Protein AF-A0A9P9P8J3-F1 (afdb_monomer_lite)

pLDDT: mean 74.37, std 16.71, range [32.06, 94.12]

Foldseek 3Di:
DDDDDPDDDDDDVVVVVVVLVVLVVDDDDPPQVSLVVSVVVLLVSLLVVLVVLVVVLVVDDPVCSLVSVVVVVVVLLVSQVVCLVVCVVSCVPPLVVCVVVVPPPRDRSSVSSVVSCCVRPLVPDDPVSSVVVVVVVVVVVVVVVVVVVVVVVVVVD

Structure (mmCIF, N/CA/C/O backbone):
data_AF-A0A9P9P8J3-F1
#
_entry.id   AF-A0A9P9P8J3-F1
#
loop_
_atom_site.group_PDB
_atom_site.id
_atom_site.type_symbol
_atom_site.label_atom_id
_atom_site.label_alt_id
_atom_site.label_comp_id
_atom_site.label_asym_id
_atom_site.label_entity_id
_atom_site.label_seq_id
_atom_site.pdbx_PDB_ins_code
_atom_site.Cartn_x
_atom_site.Cartn_y
_atom_site.Cartn_z
_atom_site.occupancy
_atom_site.B_iso_or_equiv
_atom_site.auth_seq_id
_atom_site.auth_comp_id
_atom_site.auth_asym_id
_atom_site.auth_atom_id
_atom_site.pdbx_PDB_model_num
ATOM 1 N N . MET A 1 1 ? 30.262 16.609 3.869 1.00 36.09 1 MET A N 1
ATOM 2 C CA . MET A 1 1 ? 29.379 16.199 4.975 1.00 36.09 1 MET A CA 1
ATOM 3 C C . MET A 1 1 ? 28.670 17.455 5.419 1.00 36.09 1 MET A C 1
ATOM 5 O O . MET A 1 1 ? 29.300 18.283 6.055 1.00 36.09 1 MET A O 1
ATOM 9 N N . GLU A 1 2 ? 27.432 17.636 4.977 1.00 32.78 2 GLU A N 1
ATOM 10 C CA . GLU A 1 2 ? 26.546 18.682 5.486 1.00 32.78 2 GLU A CA 1
ATOM 11 C C . GLU A 1 2 ? 25.374 17.967 6.153 1.00 32.78 2 GLU A C 1
ATOM 13 O O . GLU A 1 2 ? 24.719 17.128 5.532 1.00 32.78 2 GLU A O 1
ATOM 18 N N . GLU A 1 3 ? 25.194 18.231 7.444 1.00 40.22 3 GLU A N 1
ATOM 19 C CA . GLU A 1 3 ? 24.061 17.754 8.227 1.00 40.22 3 GLU A CA 1
ATOM 20 C C . GLU A 1 3 ? 22.806 18.512 7.787 1.00 40.22 3 GLU A C 1
ATOM 22 O O . GLU A 1 3 ? 22.739 19.738 7.873 1.00 40.22 3 GLU A O 1
ATOM 27 N N . PHE A 1 4 ? 21.808 17.778 7.295 1.00 32.06 4 PHE A N 1
ATOM 28 C CA . PHE A 1 4 ? 20.486 18.330 7.018 1.00 32.06 4 PHE A CA 1
ATOM 29 C C . PHE A 1 4 ? 19.660 18.349 8.316 1.00 32.06 4 PHE A C 1
ATOM 31 O O . PHE A 1 4 ? 19.627 17.339 9.024 1.00 32.06 4 PHE A O 1
ATOM 38 N N . PRO A 1 5 ? 18.991 19.467 8.654 1.00 37.78 5 PRO A N 1
ATOM 39 C CA . PRO A 1 5 ? 18.316 19.620 9.935 1.00 37.78 5 PRO A CA 1
ATOM 40 C C . PRO A 1 5 ? 17.059 18.743 10.025 1.00 37.78 5 PRO A C 1
ATOM 42 O O . PRO A 1 5 ? 16.178 18.784 9.166 1.00 37.78 5 PRO A O 1
ATOM 45 N N . LEU A 1 6 ? 16.991 17.976 11.116 1.00 36.72 6 LEU A N 1
ATOM 46 C CA . LEU A 1 6 ? 15.928 17.050 11.522 1.00 36.72 6 LEU A CA 1
ATOM 47 C C . LEU A 1 6 ? 14.637 17.771 11.936 1.00 36.72 6 LEU A C 1
ATOM 49 O O . LEU A 1 6 ? 14.237 17.732 13.098 1.00 36.72 6 LEU A O 1
ATOM 53 N N . ASN A 1 7 ? 13.963 18.440 11.006 1.00 45.19 7 ASN A N 1
ATOM 54 C CA . ASN A 1 7 ? 12.570 18.806 11.229 1.00 45.19 7 ASN A CA 1
ATOM 55 C C . ASN A 1 7 ? 11.843 18.992 9.898 1.00 45.19 7 ASN A C 1
ATOM 57 O O . ASN A 1 7 ? 11.897 20.075 9.329 1.00 45.19 7 ASN A O 1
ATOM 61 N N . TYR A 1 8 ? 11.231 17.920 9.390 1.00 37.28 8 TYR A N 1
ATOM 62 C CA . TYR A 1 8 ? 9.931 17.908 8.705 1.00 37.28 8 TYR A CA 1
ATOM 63 C C . TYR A 1 8 ? 9.611 16.456 8.289 1.00 37.28 8 TYR A C 1
ATOM 65 O O . TYR A 1 8 ? 10.359 15.856 7.521 1.00 37.28 8 TYR A O 1
ATOM 73 N N . LEU A 1 9 ? 8.465 15.954 8.768 1.00 38.94 9 LEU A N 1
ATOM 74 C CA . LEU A 1 9 ? 7.728 14.747 8.344 1.00 38.94 9 LEU A CA 1
ATOM 75 C C . LEU A 1 9 ? 8.261 13.372 8.807 1.00 38.94 9 LEU A C 1
ATOM 77 O O . LEU A 1 9 ? 9.147 12.796 8.190 1.00 38.94 9 LEU A O 1
ATOM 81 N N . ASP A 1 10 ? 7.626 12.881 9.877 1.00 46.78 10 ASP A N 1
ATOM 82 C CA . ASP A 1 10 ? 7.285 11.493 10.249 1.00 46.78 10 ASP A CA 1
ATOM 83 C C . ASP A 1 10 ? 8.195 10.329 9.781 1.00 46.78 10 ASP A C 1
ATOM 85 O O . ASP A 1 10 ? 8.415 10.059 8.600 1.00 46.78 10 ASP A O 1
ATOM 89 N N . THR A 1 11 ? 8.713 9.604 10.767 1.00 46.16 11 THR A N 1
ATOM 90 C CA . THR A 1 11 ? 9.985 8.864 10.787 1.00 46.16 11 THR A CA 1
ATOM 91 C C . THR A 1 11 ? 10.036 7.509 10.065 1.00 46.16 11 THR A C 1
ATOM 93 O O . THR A 1 11 ? 11.063 6.832 10.127 1.00 46.16 11 THR A O 1
ATOM 96 N N . THR A 1 12 ? 9.001 7.092 9.337 1.00 59.66 12 THR A N 1
ATOM 97 C CA . THR A 1 12 ? 8.950 5.755 8.703 1.00 59.66 12 THR A CA 1
ATOM 98 C C . THR A 1 12 ? 9.284 5.773 7.206 1.00 59.66 12 THR A C 1
ATOM 100 O O . THR A 1 12 ? 10.045 4.935 6.717 1.00 59.66 12 THR A O 1
ATOM 103 N N . TRP A 1 13 ? 8.809 6.774 6.461 1.00 48.50 13 TRP A N 1
ATOM 104 C CA . TRP A 1 13 ? 8.896 6.783 4.994 1.00 48.50 13 TRP A CA 1
ATOM 105 C C . TRP A 1 13 ? 10.204 7.329 4.422 1.00 48.50 13 TRP A C 1
ATOM 107 O O . TRP A 1 13 ? 10.655 6.873 3.369 1.00 48.50 13 TRP A O 1
ATOM 117 N N . GLN A 1 14 ? 10.861 8.251 5.127 1.00 51.81 14 GLN A N 1
ATOM 118 C CA . GLN A 1 14 ? 12.138 8.824 4.686 1.00 51.81 14 GLN A CA 1
ATOM 119 C C . GLN A 1 14 ? 13.260 7.781 4.680 1.00 51.81 14 GLN A C 1
ATOM 121 O O . GLN A 1 14 ? 14.093 7.764 3.776 1.00 51.81 14 GLN A O 1
ATOM 126 N N . THR A 1 15 ? 13.246 6.866 5.650 1.00 55.03 15 THR A N 1
ATOM 127 C CA . THR A 1 15 ? 14.204 5.759 5.760 1.00 55.03 15 THR A CA 1
ATOM 128 C C . THR A 1 15 ? 14.043 4.776 4.602 1.00 55.03 15 THR A C 1
ATOM 130 O O . THR A 1 15 ? 15.030 4.350 3.999 1.00 55.03 15 THR A O 1
ATOM 133 N N . ILE A 1 16 ? 12.796 4.472 4.232 1.00 53.34 16 ILE A N 1
ATOM 134 C CA . ILE A 1 16 ? 12.475 3.619 3.084 1.00 53.34 16 ILE A CA 1
ATOM 135 C C . ILE A 1 16 ? 12.891 4.307 1.776 1.00 53.34 16 ILE A C 1
ATOM 137 O O . ILE A 1 16 ? 13.561 3.699 0.939 1.00 53.34 16 ILE A O 1
ATOM 141 N N . GLU A 1 17 ? 12.567 5.591 1.607 1.00 52.50 17 GLU A N 1
ATOM 142 C CA . GLU A 1 17 ? 12.946 6.363 0.421 1.00 52.50 17 GLU A CA 1
ATOM 143 C C . GLU A 1 17 ? 14.475 6.483 0.277 1.00 52.50 17 GLU A C 1
ATOM 145 O O . GLU A 1 17 ? 15.016 6.295 -0.818 1.00 52.50 17 GLU A O 1
ATOM 150 N N . ALA A 1 18 ? 15.188 6.737 1.377 1.00 56.06 18 ALA A N 1
ATOM 151 C CA . ALA A 1 18 ? 16.647 6.792 1.418 1.00 56.06 18 ALA A CA 1
ATOM 152 C C . ALA A 1 18 ? 17.281 5.428 1.106 1.00 56.06 18 ALA A C 1
ATOM 154 O O . ALA A 1 18 ? 18.225 5.362 0.316 1.00 56.06 18 ALA A O 1
ATOM 155 N N . GLY A 1 19 ? 16.729 4.337 1.647 1.00 56.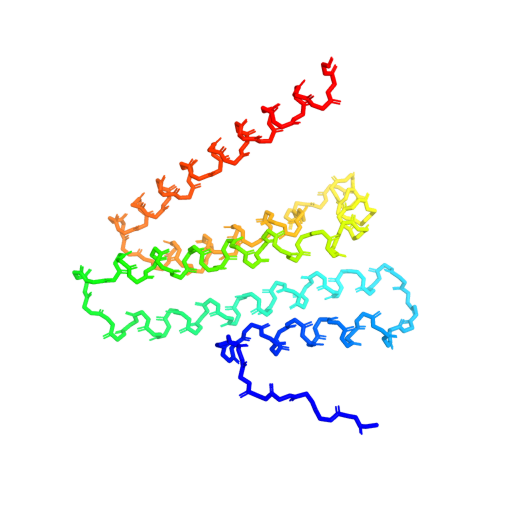41 19 GLY A N 1
ATOM 156 C CA . GLY A 1 19 ? 17.173 2.972 1.358 1.00 56.41 19 GLY A CA 1
ATOM 157 C C . GLY A 1 19 ? 17.016 2.605 -0.120 1.00 56.41 19 GLY A C 1
ATOM 158 O O . GLY A 1 19 ? 17.952 2.090 -0.739 1.00 56.41 19 GLY A O 1
ATOM 159 N N . ILE A 1 20 ? 15.873 2.953 -0.724 1.00 56.69 20 ILE A N 1
ATOM 160 C CA . ILE A 1 20 ? 15.619 2.750 -2.158 1.00 56.69 20 ILE A CA 1
ATOM 161 C C . ILE A 1 20 ? 16.598 3.580 -3.001 1.00 56.69 20 ILE A C 1
ATOM 163 O O . ILE A 1 20 ? 17.204 3.051 -3.935 1.00 56.69 20 ILE A O 1
ATOM 167 N N . LYS A 1 21 ? 16.808 4.861 -2.669 1.00 58.12 21 LYS A N 1
ATOM 168 C CA . LYS A 1 21 ? 17.749 5.737 -3.392 1.00 58.12 21 LYS A CA 1
ATOM 169 C C . LYS A 1 21 ? 19.194 5.240 -3.300 1.00 58.12 21 LYS A C 1
ATOM 171 O O . LYS A 1 21 ? 19.883 5.216 -4.317 1.00 58.12 21 LYS A O 1
ATOM 176 N N . HIS A 1 22 ? 19.637 4.809 -2.119 1.00 58.59 22 HIS A N 1
ATOM 177 C CA . HIS A 1 22 ? 20.990 4.298 -1.898 1.00 58.59 22 HIS A CA 1
ATOM 178 C C . HIS A 1 22 ? 21.259 3.014 -2.698 1.00 58.59 22 HIS A C 1
ATOM 180 O O . HIS A 1 22 ? 22.294 2.900 -3.359 1.00 58.59 22 HIS A O 1
ATOM 186 N N . TYR A 1 23 ? 20.303 2.079 -2.710 1.00 55.78 23 TYR A N 1
ATOM 187 C CA . TYR A 1 23 ? 20.406 0.827 -3.467 1.00 55.78 23 TYR A CA 1
ATOM 188 C C . TYR A 1 23 ? 20.463 1.064 -4.985 1.00 55.78 23 TYR A C 1
ATOM 190 O O . TYR A 1 23 ? 21.247 0.429 -5.690 1.00 55.78 23 TYR A O 1
ATOM 198 N N . LEU A 1 24 ? 19.691 2.030 -5.497 1.00 53.91 24 LEU A N 1
ATOM 199 C CA . LEU A 1 24 ? 19.699 2.394 -6.919 1.00 53.91 24 LEU A CA 1
ATOM 200 C C . LEU A 1 24 ? 21.025 3.020 -7.391 1.00 53.91 24 LEU A C 1
ATOM 202 O O . LEU A 1 24 ? 21.307 2.985 -8.588 1.00 53.91 24 LEU A O 1
ATOM 206 N N . GLN A 1 25 ? 21.837 3.573 -6.484 1.00 55.34 25 GLN A N 1
ATOM 207 C CA . GLN A 1 25 ? 23.119 4.210 -6.811 1.00 55.34 25 GLN A CA 1
ATOM 208 C C . GLN A 1 25 ? 24.308 3.233 -6.889 1.00 55.34 25 GLN A C 1
ATOM 210 O O . GLN A 1 25 ? 25.280 3.544 -7.573 1.00 55.34 25 GLN A O 1
ATOM 215 N N . HIS A 1 26 ? 24.252 2.064 -6.233 1.00 53.16 26 HIS A N 1
ATOM 216 C CA . HIS A 1 26 ? 25.445 1.231 -5.972 1.00 53.16 26 HIS A CA 1
ATOM 217 C C . HIS A 1 26 ? 25.441 -0.175 -6.607 1.00 53.16 26 HIS A C 1
ATOM 219 O O . HIS A 1 26 ? 26.288 -0.998 -6.271 1.00 53.16 26 HIS A O 1
ATOM 225 N N . ALA A 1 27 ? 24.524 -0.494 -7.521 1.00 49.91 27 ALA A N 1
ATOM 226 C CA . ALA A 1 27 ? 24.338 -1.867 -8.002 1.00 49.91 27 ALA A CA 1
ATOM 227 C C . ALA A 1 27 ? 25.078 -2.214 -9.332 1.00 49.91 27 ALA A C 1
ATOM 229 O O . ALA A 1 27 ? 24.708 -1.666 -10.376 1.00 49.91 27 ALA A O 1
ATOM 230 N N . PRO A 1 28 ? 26.049 -3.165 -9.364 1.00 44.47 28 PRO A N 1
ATOM 231 C CA . PRO A 1 28 ? 26.683 -3.682 -10.590 1.00 44.47 28 PRO A CA 1
ATOM 232 C C . PRO A 1 28 ? 25.906 -4.879 -11.205 1.00 44.47 28 PRO A C 1
ATOM 234 O O . PRO A 1 28 ? 25.268 -5.644 -10.490 1.00 44.47 28 PRO A O 1
ATOM 237 N N . GLY A 1 29 ? 25.927 -5.028 -12.544 1.00 50.31 29 GLY A N 1
ATOM 238 C CA . GLY A 1 29 ? 25.029 -5.892 -13.354 1.00 50.31 29 GLY A CA 1
ATOM 239 C C . GLY A 1 29 ? 25.036 -7.401 -13.032 1.00 50.31 29 GLY A C 1
ATOM 240 O O . GLY A 1 29 ? 26.023 -7.943 -12.564 1.00 50.31 29 GLY A O 1
ATOM 241 N N . THR A 1 30 ? 23.972 -8.172 -13.285 1.00 49.09 30 THR A N 1
ATOM 242 C CA . THR A 1 30 ? 23.096 -8.235 -14.471 1.00 49.09 30 THR A CA 1
ATOM 243 C C . THR A 1 30 ? 21.775 -7.489 -14.287 1.00 49.09 30 THR A C 1
ATOM 245 O O . THR A 1 30 ? 20.943 -7.836 -13.454 1.00 49.09 30 THR A O 1
ATOM 248 N N . VAL A 1 31 ? 21.532 -6.504 -15.152 1.00 57.50 31 VAL A N 1
ATOM 249 C CA . VAL A 1 31 ? 20.389 -5.574 -15.098 1.00 57.50 31 VAL A CA 1
ATOM 250 C C . VAL A 1 31 ? 19.017 -6.263 -14.980 1.00 57.50 31 VAL A C 1
ATOM 252 O O . VAL A 1 31 ? 18.083 -5.644 -14.495 1.00 57.50 31 VAL A O 1
ATOM 255 N N . HIS A 1 32 ? 18.856 -7.520 -15.405 1.00 51.75 32 HIS A N 1
ATOM 256 C CA . HIS A 1 32 ? 17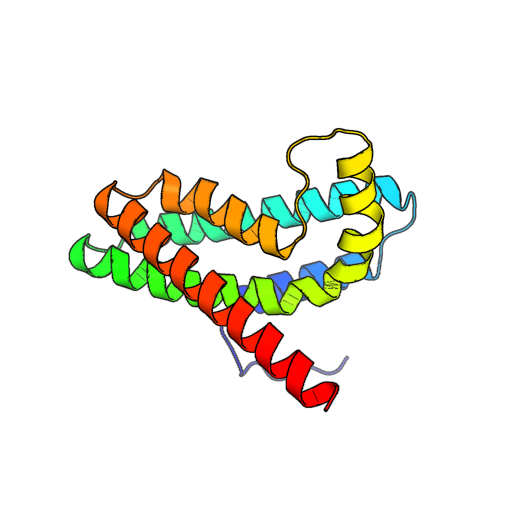.598 -8.266 -15.262 1.00 51.75 32 HIS A CA 1
ATOM 257 C C . HIS A 1 32 ? 17.410 -8.894 -13.870 1.00 51.75 32 HIS A C 1
ATOM 259 O O . HIS A 1 32 ? 16.359 -8.700 -13.261 1.00 51.75 32 HIS A O 1
ATOM 265 N N . LEU A 1 33 ? 18.430 -9.592 -13.355 1.00 56.28 33 LEU A N 1
ATOM 266 C CA . LEU A 1 33 ? 18.437 -10.138 -11.992 1.00 56.28 33 LEU A CA 1
ATOM 267 C C . LEU A 1 33 ? 18.244 -9.014 -10.973 1.00 56.28 33 LEU A C 1
ATOM 269 O O . LEU A 1 33 ? 17.377 -9.117 -10.111 1.00 56.28 33 LEU A O 1
ATOM 273 N N . LEU A 1 34 ? 18.917 -7.885 -11.202 1.00 69.25 34 LEU A N 1
ATOM 274 C CA . LEU A 1 34 ? 18.790 -6.687 -10.381 1.00 69.25 34 LEU A CA 1
ATOM 275 C C . LEU A 1 34 ? 17.357 -6.132 -10.324 1.00 69.25 34 LEU A C 1
ATOM 277 O O . LEU A 1 34 ? 16.929 -5.591 -9.315 1.00 69.25 34 LEU A O 1
ATOM 281 N N . ARG A 1 35 ? 16.596 -6.247 -11.417 1.00 73.25 35 ARG A N 1
ATOM 282 C CA . ARG A 1 35 ? 15.228 -5.711 -11.514 1.00 73.25 35 ARG A CA 1
ATOM 283 C C . ARG A 1 35 ? 14.203 -6.601 -10.841 1.00 73.25 35 ARG A C 1
ATOM 285 O O . ARG A 1 35 ? 13.322 -6.082 -10.163 1.00 73.25 35 ARG A O 1
ATOM 292 N N . LYS A 1 36 ? 14.335 -7.918 -11.016 1.00 75.81 36 LYS A N 1
ATOM 293 C CA . LYS A 1 36 ? 13.520 -8.894 -10.290 1.00 75.81 36 LYS A CA 1
ATOM 294 C C . LYS A 1 36 ? 13.789 -8.801 -8.789 1.00 75.81 36 LYS A C 1
ATOM 296 O O . LYS A 1 36 ? 12.849 -8.805 -8.004 1.00 75.81 36 LYS A O 1
ATOM 301 N N . GLU A 1 37 ? 15.056 -8.665 -8.405 1.00 80.81 37 GLU A N 1
ATOM 302 C CA . GLU A 1 37 ? 15.456 -8.481 -7.013 1.00 80.81 37 GLU A CA 1
ATOM 303 C C . GLU A 1 37 ? 14.942 -7.155 -6.446 1.00 80.81 37 GLU A C 1
ATOM 305 O O . GLU A 1 37 ? 14.352 -7.152 -5.374 1.00 80.81 37 GLU A O 1
ATOM 310 N N . LEU A 1 38 ? 15.065 -6.046 -7.183 1.00 81.56 38 LEU A N 1
ATOM 311 C CA . LEU A 1 38 ? 14.517 -4.749 -6.779 1.00 81.56 38 LEU A CA 1
ATOM 312 C C . LEU A 1 38 ? 12.997 -4.802 -6.579 1.00 81.56 38 LEU A C 1
ATOM 314 O O . LEU A 1 38 ? 12.495 -4.275 -5.592 1.00 81.56 38 LEU A O 1
ATOM 318 N N . TYR A 1 39 ? 12.264 -5.444 -7.493 1.00 85.75 39 TYR A N 1
ATOM 319 C CA . TYR A 1 39 ? 10.817 -5.618 -7.358 1.00 85.75 39 TYR A CA 1
ATOM 320 C C . TYR A 1 39 ? 10.457 -6.480 -6.143 1.00 85.75 39 TYR A C 1
ATOM 322 O O . TYR A 1 39 ? 9.568 -6.123 -5.376 1.00 85.75 39 TYR A O 1
ATOM 330 N N . GLY A 1 40 ? 11.178 -7.588 -5.938 1.00 85.75 40 GLY A N 1
ATOM 331 C CA . GLY A 1 40 ? 10.995 -8.461 -4.778 1.00 85.75 40 GLY A CA 1
ATOM 332 C C . GLY A 1 40 ? 11.298 -7.753 -3.457 1.00 85.75 40 GLY A C 1
ATOM 333 O O . GLY A 1 40 ? 10.501 -7.832 -2.529 1.00 85.75 40 GLY A O 1
ATOM 334 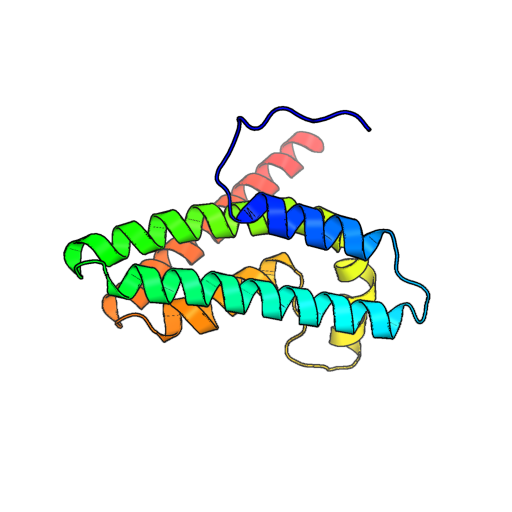N N . ARG A 1 41 ? 12.398 -6.995 -3.392 1.00 84.88 41 ARG A N 1
ATOM 335 C CA . ARG A 1 41 ? 12.761 -6.172 -2.230 1.00 84.88 41 ARG A CA 1
ATOM 336 C C . ARG A 1 41 ? 11.714 -5.100 -1.956 1.00 84.88 41 ARG A C 1
ATOM 338 O O . ARG A 1 41 ? 11.352 -4.906 -0.805 1.00 84.88 41 ARG A O 1
ATOM 345 N N . LEU A 1 42 ? 11.200 -4.440 -2.997 1.00 87.56 42 LEU A N 1
ATOM 346 C CA . LEU A 1 42 ? 10.108 -3.483 -2.839 1.00 87.56 42 LEU A CA 1
ATOM 347 C C . LEU A 1 42 ? 8.874 -4.166 -2.241 1.00 87.56 42 LEU A C 1
ATOM 349 O O . LEU A 1 42 ? 8.368 -3.681 -1.240 1.00 87.56 42 LEU A O 1
ATOM 353 N N . LYS A 1 43 ? 8.432 -5.305 -2.792 1.00 88.94 43 LYS A N 1
ATOM 354 C CA . LYS A 1 43 ? 7.293 -6.061 -2.243 1.00 88.94 43 LYS A CA 1
ATOM 355 C C . LYS A 1 43 ? 7.508 -6.408 -0.768 1.00 88.94 43 LYS A C 1
ATOM 357 O O . LYS A 1 43 ? 6.631 -6.131 0.037 1.00 88.94 43 LYS A O 1
ATOM 362 N N . GLN A 1 44 ? 8.688 -6.916 -0.418 1.00 88.50 44 GLN A N 1
ATOM 363 C CA . GLN A 1 44 ? 9.031 -7.273 0.958 1.00 88.50 44 GLN A CA 1
ATOM 364 C C . GLN A 1 44 ? 8.972 -6.068 1.906 1.00 88.50 44 GLN A C 1
ATOM 366 O O . GLN A 1 44 ? 8.429 -6.173 2.999 1.00 88.50 44 GLN A O 1
ATOM 371 N N . VAL A 1 45 ? 9.507 -4.915 1.495 1.00 87.88 45 VAL A N 1
ATOM 372 C CA . VAL A 1 45 ? 9.439 -3.683 2.298 1.00 87.88 45 VAL A CA 1
ATOM 373 C C . VAL A 1 45 ? 7.990 -3.240 2.502 1.00 87.88 45 VAL A C 1
ATOM 375 O O . VAL A 1 45 ? 7.627 -2.849 3.607 1.00 87.88 45 VAL A O 1
ATOM 378 N N . LEU A 1 46 ? 7.152 -3.335 1.465 1.00 90.19 46 LEU A N 1
ATOM 379 C CA . LEU A 1 46 ? 5.727 -3.022 1.581 1.00 90.19 46 LEU A CA 1
ATOM 380 C C . LEU A 1 46 ? 5.021 -3.984 2.541 1.00 90.19 46 LEU A C 1
ATOM 382 O O . LEU A 1 46 ? 4.267 -3.529 3.389 1.00 90.19 46 LEU A O 1
ATOM 386 N N . GLU A 1 47 ? 5.276 -5.288 2.439 1.00 90.19 47 GLU A N 1
ATOM 387 C CA . GLU A 1 47 ? 4.694 -6.299 3.332 1.00 90.19 47 GLU A CA 1
ATOM 388 C C . GLU A 1 47 ? 5.083 -6.057 4.795 1.00 90.19 47 GLU A C 1
ATOM 390 O O . GLU A 1 47 ? 4.210 -6.082 5.657 1.00 90.19 47 GLU A O 1
ATOM 395 N N . ILE A 1 48 ? 6.360 -5.759 5.067 1.00 90.38 48 ILE A N 1
ATOM 396 C CA . ILE A 1 48 ? 6.845 -5.429 6.417 1.00 90.38 48 ILE A CA 1
ATOM 397 C C . ILE A 1 48 ? 6.111 -4.205 6.964 1.00 90.38 48 ILE A C 1
ATOM 399 O O . ILE A 1 48 ? 5.558 -4.265 8.056 1.00 90.38 48 ILE A O 1
ATOM 403 N N . HIS A 1 49 ? 6.050 -3.121 6.189 1.00 90.19 49 HIS A N 1
ATOM 404 C CA . HIS A 1 49 ? 5.386 -1.901 6.635 1.00 90.19 49 HIS A CA 1
ATOM 405 C C . HIS A 1 49 ? 3.887 -2.115 6.908 1.00 90.19 49 HIS A C 1
ATOM 407 O O . HIS A 1 49 ? 3.343 -1.624 7.893 1.00 90.19 49 HIS A O 1
ATOM 413 N N . LEU A 1 50 ? 3.200 -2.882 6.059 1.00 92.88 50 LEU A N 1
ATOM 414 C CA . LEU A 1 50 ? 1.786 -3.181 6.280 1.00 92.88 50 LEU A CA 1
ATOM 415 C C . LEU A 1 50 ? 1.564 -4.118 7.469 1.00 92.88 50 LEU A C 1
ATOM 417 O O . LEU A 1 50 ? 0.518 -4.028 8.107 1.00 92.88 50 LEU A O 1
ATOM 421 N N . GLN A 1 51 ? 2.526 -4.986 7.789 1.00 90.25 51 GLN A N 1
ATOM 422 C CA . GLN A 1 51 ? 2.477 -5.792 9.003 1.00 90.25 51 GLN A CA 1
ATOM 423 C C . GLN A 1 51 ? 2.592 -4.915 10.258 1.00 90.25 51 GLN A C 1
ATOM 425 O O . GLN A 1 51 ? 1.833 -5.120 11.197 1.00 90.25 51 GLN A O 1
ATOM 430 N N . GLU A 1 52 ? 3.446 -3.888 10.251 1.00 90.56 52 GLU A N 1
ATOM 431 C CA . GLU A 1 52 ? 3.523 -2.911 11.351 1.00 90.56 52 GLU A CA 1
ATOM 432 C C . GLU A 1 52 ? 2.179 -2.188 11.553 1.00 90.56 52 GLU A C 1
ATOM 434 O O . GLU A 1 52 ? 1.702 -2.065 12.680 1.00 90.56 52 GLU A O 1
ATOM 439 N N . ILE A 1 53 ? 1.510 -1.798 10.459 1.00 92.19 53 ILE A N 1
ATOM 440 C CA . ILE A 1 53 ? 0.155 -1.219 10.511 1.00 92.19 53 ILE A CA 1
ATOM 441 C C . ILE A 1 53 ? -0.856 -2.213 11.097 1.00 92.19 53 ILE A C 1
ATOM 443 O O . ILE A 1 53 ? -1.765 -1.809 11.820 1.00 92.19 53 ILE A O 1
ATOM 447 N N . GLN A 1 54 ? -0.744 -3.507 10.785 1.00 90.44 54 GLN A N 1
ATOM 448 C CA . GLN A 1 54 ? -1.619 -4.539 11.357 1.00 90.44 54 GLN A CA 1
ATOM 449 C C . GLN A 1 54 ? -1.389 -4.726 12.858 1.00 90.44 54 GLN A C 1
ATOM 451 O O . GLN A 1 54 ? -2.350 -4.880 13.614 1.00 90.44 54 GLN A O 1
ATOM 456 N N . ASP A 1 55 ? -0.137 -4.675 13.295 1.00 89.62 55 ASP A N 1
ATOM 457 C CA . ASP A 1 55 ? 0.215 -4.806 14.704 1.00 89.62 55 ASP A CA 1
ATOM 458 C C . ASP A 1 55 ? -0.301 -3.598 15.511 1.00 89.62 55 ASP A C 1
ATOM 460 O O . ASP A 1 55 ? -0.849 -3.768 16.605 1.00 89.62 55 ASP A O 1
ATOM 464 N N . GLU A 1 56 ? -0.215 -2.385 14.949 1.00 90.00 56 GLU A N 1
ATOM 465 C CA . GLU A 1 56 ? -0.802 -1.169 15.529 1.00 90.00 56 GLU A CA 1
ATOM 466 C C . GLU A 1 56 ? -2.338 -1.216 15.521 1.00 90.00 56 GLU A C 1
ATOM 468 O O . GLU A 1 56 ? -2.978 -0.914 16.530 1.00 90.00 56 GLU A O 1
ATOM 473 N N . ALA A 1 57 ? -2.946 -1.685 14.428 1.00 89.00 57 ALA A N 1
ATOM 474 C CA . ALA A 1 57 ? -4.390 -1.873 14.312 1.00 89.00 57 ALA A CA 1
ATOM 475 C C . ALA A 1 57 ? -4.965 -2.768 15.423 1.00 89.00 57 ALA A C 1
ATOM 477 O O . ALA A 1 57 ? -6.057 -2.495 15.921 1.00 89.00 57 ALA A O 1
ATOM 478 N N . GLY A 1 58 ? -4.222 -3.792 15.858 1.00 85.94 58 GLY A N 1
ATOM 479 C CA . GLY A 1 58 ? -4.609 -4.659 16.975 1.00 85.94 58 GLY A CA 1
ATOM 480 C C . GLY A 1 58 ? -4.759 -3.938 18.323 1.00 85.94 58 GLY A C 1
ATOM 481 O O . GLY A 1 58 ? -5.408 -4.466 19.224 1.00 85.94 58 GLY A O 1
ATOM 482 N N . GLN A 1 59 ? -4.203 -2.730 18.464 1.00 86.81 59 GLN A N 1
ATOM 483 C CA . GLN A 1 59 ? -4.336 -1.889 19.661 1.00 86.81 59 GLN A CA 1
ATOM 484 C C . GLN A 1 59 ? -5.568 -0.970 19.613 1.00 86.81 59 GLN A C 1
ATOM 486 O O . GLN A 1 59 ? -5.942 -0.380 20.630 1.00 86.81 59 GLN A O 1
ATOM 491 N N . HIS A 1 60 ? -6.213 -0.833 18.450 1.00 81.06 60 HIS A N 1
ATOM 492 C CA . HIS A 1 60 ? -7.358 0.052 18.264 1.00 81.06 60 HIS A CA 1
ATOM 493 C C . HIS A 1 60 ? -8.695 -0.656 18.537 1.00 81.06 60 HIS A C 1
ATOM 495 O O . HIS A 1 60 ? -8.943 -1.750 18.027 1.00 81.06 60 HIS A O 1
ATOM 501 N N . PRO A 1 61 ? -9.634 -0.016 19.260 1.00 83.25 61 PRO A N 1
ATOM 502 C CA . PRO A 1 61 ? -11.010 -0.493 19.336 1.00 83.25 61 PRO A CA 1
ATOM 503 C C . PRO A 1 61 ? -11.679 -0.515 17.955 1.00 83.25 61 PRO A C 1
ATOM 505 O O . PRO A 1 61 ? -11.495 0.414 17.158 1.00 83.25 61 PRO A O 1
ATOM 508 N N . ASN A 1 62 ? -12.543 -1.510 17.716 1.00 73.81 62 ASN A N 1
ATOM 509 C CA . ASN A 1 62 ? -13.275 -1.701 16.453 1.00 73.81 62 ASN A CA 1
ATOM 510 C C . ASN A 1 62 ? -13.971 -0.429 15.930 1.00 73.81 62 ASN A C 1
ATOM 512 O O . ASN A 1 62 ? -13.990 -0.193 14.725 1.00 73.81 62 ASN A O 1
ATOM 516 N N . GLU A 1 63 ? -14.508 0.412 16.819 1.00 76.94 63 GLU A N 1
ATOM 517 C CA . GLU A 1 63 ? -15.212 1.658 16.463 1.00 76.94 63 GLU A CA 1
ATOM 518 C C . GLU A 1 63 ? -14.298 2.707 15.808 1.00 76.94 63 GLU A C 1
ATOM 520 O O . GLU A 1 63 ? -14.752 3.527 15.011 1.00 76.94 63 GLU A O 1
ATOM 525 N N . THR A 1 64 ? -12.998 2.663 16.108 1.00 87.56 64 THR A N 1
ATOM 526 C CA . THR A 1 64 ? -11.985 3.588 15.569 1.00 87.56 64 THR A CA 1
ATOM 527 C C . THR A 1 64 ? -11.118 2.961 14.481 1.00 87.56 64 THR A C 1
ATOM 529 O O . THR A 1 64 ? -10.485 3.675 13.704 1.00 87.56 64 THR A O 1
ATOM 532 N N . LEU A 1 65 ? -11.141 1.632 14.371 1.00 89.81 65 LEU A N 1
ATOM 533 C CA . LEU A 1 65 ? -10.292 0.854 13.477 1.00 89.81 65 LEU A CA 1
ATOM 534 C C . LEU A 1 65 ? -10.494 1.206 11.993 1.00 89.81 65 LEU A C 1
ATOM 536 O O . LEU A 1 65 ? -9.533 1.319 11.234 1.00 89.81 65 LEU A O 1
ATOM 540 N N . LEU A 1 66 ? -11.735 1.466 11.567 1.00 88.94 66 LEU A N 1
ATOM 541 C CA . LEU A 1 66 ? -12.000 1.895 10.189 1.00 88.94 66 LEU A CA 1
ATOM 542 C C . LEU A 1 66 ? -11.410 3.283 9.887 1.00 88.94 66 LEU A C 1
ATOM 544 O O . LEU A 1 66 ? -10.933 3.518 8.777 1.00 88.94 66 LEU A O 1
ATOM 548 N N . ALA A 1 67 ? -11.458 4.211 10.846 1.00 89.44 67 ALA A N 1
ATOM 549 C CA . ALA A 1 67 ? -10.882 5.544 10.677 1.00 89.44 67 ALA A CA 1
ATOM 550 C C . ALA A 1 67 ? -9.349 5.477 10.620 1.00 89.44 67 ALA A C 1
ATOM 552 O O . ALA A 1 67 ? -8.745 6.139 9.775 1.00 89.44 67 ALA A O 1
ATOM 553 N N . PHE A 1 68 ? -8.746 4.621 11.449 1.00 91.88 68 PHE A N 1
ATOM 554 C CA . PHE A 1 68 ? -7.321 4.306 11.404 1.00 91.88 68 PHE A CA 1
ATOM 555 C C . PHE A 1 68 ? -6.906 3.785 10.020 1.00 91.88 68 PHE A C 1
ATOM 557 O O . PHE A 1 68 ? -6.093 4.417 9.348 1.00 91.88 68 PHE A O 1
ATOM 564 N N . TYR A 1 69 ? -7.542 2.720 9.518 1.00 93.06 69 TYR A N 1
ATOM 565 C CA . TYR A 1 69 ? -7.182 2.166 8.209 1.00 93.06 69 TYR A CA 1
ATOM 566 C C . TYR A 1 69 ? -7.385 3.141 7.048 1.00 93.06 69 TYR A C 1
ATOM 568 O O . TYR A 1 69 ? -6.642 3.076 6.074 1.00 93.06 69 TYR A O 1
ATOM 576 N N . ARG A 1 70 ? -8.364 4.051 7.125 1.00 89.88 70 ARG A N 1
ATOM 577 C CA . ARG A 1 70 ? -8.532 5.111 6.116 1.00 89.88 70 ARG A CA 1
ATOM 578 C C . ARG A 1 70 ? -7.351 6.077 6.110 1.00 89.88 70 ARG A C 1
ATOM 580 O O . ARG A 1 70 ? -6.821 6.367 5.047 1.00 89.88 70 ARG A O 1
ATOM 587 N N . LYS A 1 71 ? -6.917 6.532 7.287 1.00 90.62 71 LYS A N 1
ATOM 588 C CA . LYS A 1 71 ? -5.758 7.424 7.420 1.00 90.62 71 LYS A CA 1
ATOM 589 C C . LYS A 1 71 ? -4.480 6.768 6.892 1.00 90.62 71 LYS A C 1
ATOM 591 O O . LYS A 1 71 ? -3.694 7.421 6.205 1.00 90.62 71 LYS A O 1
ATOM 596 N N . GLU A 1 72 ? -4.268 5.498 7.217 1.00 92.50 72 GLU A N 1
ATOM 597 C CA . GLU A 1 72 ? -3.085 4.767 6.760 1.00 92.50 72 GLU A CA 1
ATOM 598 C C . GLU A 1 72 ? -3.146 4.455 5.259 1.00 92.50 72 GLU A C 1
ATOM 600 O O . GLU A 1 72 ? -2.142 4.581 4.559 1.00 92.50 72 GLU A O 1
ATOM 605 N N . TRP A 1 73 ? -4.338 4.168 4.728 1.00 92.44 73 TRP A N 1
ATOM 606 C CA . TRP A 1 73 ? -4.555 4.028 3.289 1.00 92.44 73 TRP A CA 1
ATOM 607 C C . TRP A 1 73 ? -4.176 5.301 2.523 1.00 92.44 73 TRP A C 1
ATOM 609 O O . TRP A 1 73 ? -3.425 5.219 1.553 1.00 92.44 73 TRP A O 1
ATOM 619 N N . ASP A 1 74 ? -4.634 6.472 2.972 1.00 88.12 74 ASP A N 1
ATOM 620 C CA . ASP A 1 74 ? -4.361 7.745 2.295 1.00 88.12 74 ASP A CA 1
ATOM 621 C C . ASP A 1 74 ? -2.852 8.036 2.222 1.00 88.12 74 ASP A C 1
ATOM 623 O O . ASP A 1 74 ? -2.328 8.458 1.186 1.00 88.12 74 ASP A O 1
ATOM 627 N N . GLN A 1 75 ? -2.122 7.787 3.314 1.00 88.12 75 GLN A N 1
ATOM 628 C CA . GLN A 1 75 ? -0.665 7.944 3.355 1.00 88.12 75 GLN A CA 1
ATOM 629 C C . GLN A 1 75 ? 0.032 6.955 2.418 1.00 88.12 75 GLN A C 1
ATOM 631 O O . GLN A 1 75 ? 0.872 7.350 1.602 1.00 88.12 75 GLN A O 1
ATOM 636 N N . TYR A 1 76 ? -0.357 5.683 2.490 1.00 89.69 76 TYR A N 1
ATOM 637 C CA . TYR A 1 76 ? 0.211 4.611 1.684 1.00 89.69 76 TYR A CA 1
ATOM 638 C C . TYR A 1 76 ? -0.023 4.830 0.181 1.00 89.69 76 TYR A C 1
ATOM 640 O O . TYR A 1 76 ? 0.886 4.678 -0.641 1.00 89.69 76 TYR A O 1
ATOM 648 N N . GLU A 1 77 ? -1.224 5.263 -0.202 1.00 88.12 77 GLU A N 1
ATOM 649 C CA . GLU A 1 77 ? -1.569 5.558 -1.589 1.00 88.12 77 GLU A CA 1
ATOM 650 C C . GLU A 1 77 ? -0.781 6.763 -2.128 1.00 88.12 77 GLU A C 1
ATOM 652 O O . GLU A 1 77 ? -0.291 6.750 -3.266 1.00 88.12 77 GLU A O 1
ATOM 657 N N . ASN A 1 78 ? -0.598 7.798 -1.306 1.00 83.31 78 ASN A N 1
ATOM 658 C CA . ASN A 1 78 ? 0.213 8.959 -1.659 1.00 83.31 78 ASN A CA 1
ATOM 659 C C . ASN A 1 78 ? 1.695 8.601 -1.836 1.00 83.31 78 ASN A C 1
ATOM 661 O O . ASN A 1 78 ? 2.329 9.078 -2.788 1.00 83.31 78 ASN A O 1
ATOM 665 N N . ALA A 1 79 ? 2.236 7.717 -0.995 1.00 84.38 79 ALA A N 1
ATOM 666 C CA . ALA A 1 79 ? 3.580 7.173 -1.170 1.00 84.38 79 ALA A CA 1
ATOM 667 C C . ALA A 1 79 ? 3.690 6.410 -2.500 1.00 84.38 79 ALA A C 1
ATOM 669 O O . ALA A 1 79 ? 4.574 6.705 -3.312 1.00 84.38 79 ALA A O 1
ATOM 670 N N . ALA A 1 80 ? 2.730 5.526 -2.794 1.00 87.50 80 ALA A N 1
ATOM 671 C CA . ALA A 1 80 ? 2.681 4.775 -4.048 1.00 87.50 80 ALA A CA 1
ATOM 672 C C . ALA A 1 80 ? 2.686 5.703 -5.276 1.00 87.50 80 ALA A C 1
ATOM 674 O O . ALA A 1 80 ? 3.443 5.486 -6.229 1.00 87.50 80 ALA A O 1
ATOM 675 N N . ARG A 1 81 ? 1.880 6.776 -5.260 1.00 84.25 81 ARG A N 1
ATOM 676 C CA . ARG A 1 81 ? 1.852 7.787 -6.333 1.00 84.25 81 ARG A CA 1
ATOM 677 C C . ARG A 1 81 ? 3.185 8.518 -6.482 1.00 84.25 81 ARG A C 1
ATOM 679 O O . ARG A 1 81 ? 3.609 8.760 -7.612 1.00 84.25 81 ARG A O 1
ATOM 686 N N . SER A 1 82 ? 3.833 8.852 -5.370 1.00 78.62 82 SER A N 1
ATOM 687 C CA . SER A 1 82 ? 5.075 9.633 -5.346 1.00 78.62 82 SER A CA 1
ATOM 688 C C . SER A 1 82 ? 6.277 8.831 -5.839 1.00 78.62 82 SER A C 1
ATOM 690 O O . SER A 1 82 ? 7.102 9.357 -6.589 1.00 78.62 82 SER A O 1
ATOM 692 N N . ILE A 1 83 ? 6.357 7.539 -5.498 1.00 80.75 83 ILE A N 1
ATOM 693 C CA . ILE A 1 83 ? 7.497 6.700 -5.887 1.00 80.75 83 ILE A CA 1
ATOM 694 C C . ILE A 1 83 ? 7.325 6.046 -7.258 1.00 80.75 83 ILE A C 1
ATOM 696 O O . ILE A 1 83 ? 8.316 5.800 -7.944 1.00 80.75 83 ILE A O 1
ATOM 700 N N . ASN A 1 84 ? 6.095 5.800 -7.723 1.00 81.69 84 ASN A N 1
ATOM 701 C CA . ASN A 1 84 ? 5.846 5.151 -9.015 1.00 81.69 84 ASN A CA 1
ATOM 702 C C . ASN A 1 84 ? 6.587 5.808 -10.214 1.00 81.69 84 ASN A C 1
ATOM 704 O O . ASN A 1 84 ? 7.112 5.078 -11.062 1.00 81.69 84 ASN A O 1
ATOM 708 N N . PRO A 1 85 ? 6.726 7.150 -10.307 1.00 79.56 85 PRO A N 1
ATOM 709 C CA . PRO A 1 85 ? 7.570 7.797 -11.311 1.00 79.56 85 PRO A CA 1
ATOM 710 C C . PRO A 1 85 ? 9.044 7.375 -11.281 1.00 79.56 85 PRO A C 1
ATOM 712 O O . PRO A 1 85 ? 9.635 7.241 -12.355 1.00 79.56 85 PRO A O 1
ATOM 715 N N . LEU A 1 86 ? 9.623 7.125 -10.102 1.00 77.31 86 LEU A N 1
ATOM 716 C CA . LEU A 1 86 ? 11.012 6.667 -9.947 1.00 77.31 86 LEU A CA 1
ATOM 717 C C . LEU A 1 86 ? 11.204 5.274 -10.563 1.00 77.31 86 LEU A C 1
ATOM 719 O O . LEU A 1 86 ? 12.236 4.976 -11.161 1.00 77.31 86 LEU A O 1
ATOM 723 N N . PHE A 1 87 ? 10.155 4.453 -10.526 1.00 78.38 87 PHE A N 1
ATOM 724 C CA . PHE A 1 87 ? 10.138 3.113 -11.108 1.00 78.38 87 PHE A CA 1
ATOM 725 C C . PHE A 1 87 ? 9.623 3.071 -12.552 1.00 78.38 87 PHE A C 1
ATOM 727 O O . PHE A 1 87 ? 9.490 1.993 -13.134 1.00 78.38 87 PHE A O 1
ATOM 734 N N . ARG A 1 88 ? 9.390 4.220 -13.205 1.00 75.69 88 ARG A N 1
ATOM 735 C CA . ARG A 1 88 ? 8.885 4.277 -14.591 1.00 75.69 88 ARG A CA 1
ATOM 736 C C . ARG A 1 88 ? 9.748 3.473 -15.562 1.00 75.69 88 ARG A C 1
ATOM 738 O O . ARG A 1 88 ? 9.218 2.822 -16.466 1.00 75.69 88 ARG A O 1
ATOM 745 N N . TYR A 1 89 ? 11.069 3.509 -15.387 1.00 70.50 89 TYR A N 1
ATOM 746 C CA . TYR A 1 89 ? 11.984 2.758 -16.241 1.00 70.50 89 TYR A CA 1
ATOM 747 C C . TYR A 1 89 ? 11.841 1.246 -16.028 1.00 70.50 89 TYR A C 1
ATOM 749 O O . TYR A 1 89 ? 11.714 0.514 -17.013 1.00 70.50 89 TYR A O 1
ATOM 757 N N . LEU A 1 90 ? 11.757 0.795 -14.769 1.00 75.50 90 LEU A N 1
ATOM 758 C CA . LEU A 1 90 ? 11.484 -0.597 -14.397 1.00 75.50 90 LEU A CA 1
ATOM 759 C C . LEU A 1 90 ? 10.147 -1.072 -14.994 1.00 75.50 90 LEU A C 1
ATOM 761 O O . LEU A 1 90 ? 10.121 -2.064 -15.727 1.00 75.50 90 LEU A O 1
ATOM 765 N N . ASN A 1 91 ? 9.077 -0.298 -14.785 1.00 77.50 91 ASN A N 1
ATOM 766 C CA . ASN A 1 91 ? 7.726 -0.579 -15.278 1.00 77.50 91 ASN A CA 1
ATOM 767 C C . ASN A 1 91 ? 7.678 -0.683 -16.814 1.00 77.50 91 ASN A C 1
ATOM 769 O O . ASN A 1 91 ? 7.061 -1.587 -17.374 1.00 77.50 91 ASN A O 1
ATOM 773 N N . ARG A 1 92 ? 8.356 0.217 -17.542 1.00 73.19 92 ARG A N 1
ATOM 774 C CA . ARG A 1 92 ? 8.306 0.225 -19.017 1.00 73.19 92 ARG A CA 1
ATOM 775 C C . ARG A 1 92 ? 9.031 -0.958 -19.650 1.00 73.19 92 ARG A C 1
ATOM 777 O O . ARG A 1 92 ? 8.661 -1.365 -20.748 1.00 73.19 92 ARG A O 1
ATOM 784 N N . THR A 1 93 ? 10.090 -1.450 -19.019 1.00 68.88 93 THR A N 1
ATOM 785 C CA . THR A 1 93 ? 11.045 -2.350 -19.679 1.00 68.88 93 THR A CA 1
ATOM 786 C C . THR A 1 93 ? 11.015 -3.768 -19.126 1.00 68.88 93 THR A C 1
ATOM 788 O O . THR A 1 93 ? 11.044 -4.705 -19.916 1.00 68.88 93 THR A O 1
ATOM 791 N N . TRP A 1 94 ? 10.937 -3.943 -17.805 1.00 77.62 94 TRP A N 1
ATOM 792 C CA . TRP A 1 94 ? 10.901 -5.264 -17.181 1.00 77.62 94 TRP A CA 1
ATOM 793 C C . TRP A 1 94 ? 9.466 -5.754 -17.005 1.00 77.62 94 TRP A C 1
ATOM 795 O O . TRP A 1 94 ? 9.124 -6.749 -17.626 1.00 77.62 94 TRP A O 1
ATOM 805 N N . VAL A 1 95 ? 8.587 -5.006 -16.327 1.00 76.75 95 VAL A N 1
ATOM 806 C CA . VAL A 1 95 ? 7.183 -5.424 -16.095 1.00 76.75 95 VAL A CA 1
ATOM 807 C C . VAL A 1 95 ? 6.460 -5.770 -17.405 1.00 76.75 95 VAL A C 1
ATOM 809 O O . VAL A 1 95 ? 5.867 -6.837 -17.539 1.00 76.75 95 VAL A O 1
ATOM 812 N N . LYS A 1 96 ? 6.587 -4.927 -18.443 1.00 74.44 96 LYS A N 1
ATOM 813 C CA . LYS A 1 96 ? 6.020 -5.229 -19.773 1.00 74.44 96 LYS A CA 1
ATOM 814 C C . LYS A 1 96 ? 6.577 -6.506 -20.406 1.00 74.44 96 LYS A C 1
ATOM 816 O O . LYS A 1 96 ? 5.872 -7.147 -21.181 1.00 74.44 96 LYS A O 1
ATOM 821 N N . ARG A 1 97 ? 7.844 -6.832 -20.149 1.00 74.38 97 ARG A N 1
ATOM 822 C CA . ARG A 1 97 ? 8.494 -8.037 -20.668 1.00 74.38 97 ARG A CA 1
ATOM 823 C C . ARG A 1 97 ? 8.023 -9.275 -19.907 1.00 74.38 97 ARG A C 1
ATOM 825 O O . ARG A 1 97 ? 7.629 -10.231 -20.558 1.00 74.38 97 ARG A O 1
ATOM 832 N N . GLU A 1 98 ? 7.974 -9.224 -18.578 1.00 76.44 98 GLU A N 1
ATOM 833 C CA . GLU A 1 98 ? 7.457 -10.314 -17.736 1.00 76.44 98 GLU 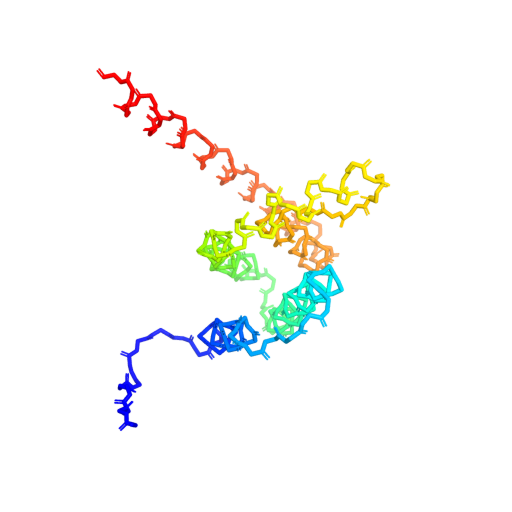A CA 1
ATOM 834 C C . GLU A 1 98 ? 6.013 -10.680 -18.114 1.00 76.44 98 GLU A C 1
ATOM 836 O O . GLU A 1 98 ? 5.700 -11.855 -18.306 1.00 76.44 98 GLU A O 1
ATOM 841 N N . ASN A 1 99 ? 5.166 -9.666 -18.331 1.00 71.75 99 ASN A N 1
ATOM 842 C CA . ASN A 1 99 ? 3.780 -9.857 -18.761 1.00 71.75 99 ASN A CA 1
ATOM 843 C C . ASN A 1 99 ? 3.672 -10.485 -20.161 1.00 71.75 99 ASN A C 1
ATOM 845 O O . ASN A 1 99 ? 2.781 -11.294 -20.405 1.00 71.75 99 ASN A O 1
ATOM 849 N N . LYS A 1 100 ? 4.592 -10.162 -21.083 1.00 72.44 100 LYS A N 1
ATOM 850 C CA . LYS A 1 100 ? 4.666 -10.808 -22.408 1.00 72.44 100 LYS A CA 1
ATOM 851 C C . LYS A 1 100 ? 5.179 -12.246 -22.344 1.00 72.44 100 LYS A C 1
ATOM 853 O O . LYS A 1 100 ? 4.775 -13.060 -23.163 1.00 72.44 100 LYS A O 1
ATOM 858 N N . GLU A 1 101 ? 6.052 -12.551 -21.389 1.00 73.00 101 GLU A N 1
ATOM 859 C CA . GLU A 1 101 ? 6.579 -13.899 -21.137 1.00 73.00 101 GLU A CA 1
ATOM 860 C C . GLU A 1 101 ? 5.574 -14.789 -20.369 1.00 73.00 101 GLU A C 1
ATOM 862 O O . GLU A 1 101 ? 5.887 -15.928 -20.034 1.00 73.00 101 GLU A O 1
ATOM 867 N N . GLY A 1 102 ? 4.354 -14.298 -20.109 1.00 63.34 102 GLY A N 1
ATOM 868 C CA . GLY A 1 102 ? 3.264 -15.074 -19.512 1.00 63.34 102 GLY A CA 1
ATOM 869 C C . GLY A 1 102 ? 3.385 -15.272 -18.002 1.00 63.34 102 GLY A C 1
ATOM 870 O O . GLY A 1 102 ? 2.638 -16.070 -17.429 1.00 63.34 102 GLY A O 1
ATOM 871 N N . ARG A 1 103 ? 4.298 -14.553 -17.336 1.00 66.88 103 ARG A N 1
ATOM 872 C CA . ARG A 1 103 ? 4.393 -14.580 -15.875 1.00 66.88 103 ARG A CA 1
ATOM 873 C C . ARG A 1 103 ? 3.199 -13.835 -15.285 1.00 66.88 103 ARG A C 1
ATOM 875 O O . ARG A 1 103 ? 3.083 -12.621 -15.407 1.00 66.88 103 ARG A O 1
ATOM 882 N N . LYS A 1 104 ? 2.293 -14.591 -14.665 1.00 62.72 104 LYS A N 1
ATOM 883 C CA . LYS A 1 104 ? 1.183 -14.047 -13.877 1.00 62.72 104 LYS A CA 1
ATOM 884 C C . LYS A 1 104 ? 1.770 -13.373 -12.623 1.00 62.72 104 LYS A C 1
ATOM 886 O O . LYS A 1 104 ? 2.764 -13.868 -12.098 1.00 62.72 104 LYS A O 1
ATOM 891 N N . HIS A 1 105 ? 1.153 -12.284 -12.155 1.00 66.69 105 HIS A N 1
ATOM 892 C CA . HIS A 1 105 ? 1.497 -11.550 -10.917 1.00 66.69 105 HIS A CA 1
ATOM 893 C C . HIS A 1 105 ? 2.678 -10.558 -10.974 1.00 66.69 105 HIS A C 1
ATOM 895 O O . HIS A 1 105 ? 3.282 -10.279 -9.939 1.00 66.69 105 HIS A O 1
ATOM 901 N N . VAL A 1 106 ? 3.021 -9.999 -12.143 1.00 75.94 106 VAL A N 1
ATOM 902 C CA . VAL A 1 106 ? 3.949 -8.853 -12.216 1.00 75.94 106 VAL A CA 1
ATOM 903 C C . VAL A 1 106 ? 3.200 -7.603 -12.660 1.00 75.94 106 VAL A C 1
ATOM 905 O O . VAL A 1 106 ? 3.021 -7.333 -13.850 1.00 75.94 106 VAL A O 1
ATOM 908 N N . ASP A 1 107 ? 2.786 -6.817 -11.677 1.00 79.81 107 ASP A N 1
ATOM 909 C CA . ASP A 1 107 ? 2.099 -5.550 -11.893 1.00 79.81 107 ASP A CA 1
ATOM 910 C C . ASP A 1 107 ? 3.065 -4.359 -11.827 1.00 79.81 107 ASP A C 1
ATOM 912 O O . ASP A 1 107 ? 4.170 -4.464 -11.286 1.00 79.81 107 ASP A O 1
ATOM 916 N N . ASP A 1 108 ? 2.669 -3.210 -12.391 1.00 84.00 108 ASP A N 1
ATOM 917 C CA . ASP A 1 108 ? 3.441 -1.976 -12.215 1.00 84.00 108 ASP A CA 1
ATOM 918 C C . ASP A 1 108 ? 3.522 -1.570 -10.738 1.00 84.00 108 ASP A C 1
ATOM 920 O O . ASP A 1 108 ? 2.713 -1.993 -9.918 1.00 84.00 108 ASP A O 1
ATOM 924 N N . VAL A 1 109 ? 4.523 -0.761 -10.382 1.00 85.50 109 VAL A N 1
ATOM 925 C CA . VAL A 1 109 ? 4.786 -0.439 -8.970 1.00 85.50 109 VAL A CA 1
ATOM 926 C C . VAL A 1 109 ? 3.584 0.176 -8.252 1.00 85.50 109 VAL A C 1
ATOM 928 O O . VAL A 1 109 ? 3.335 -0.185 -7.106 1.00 85.50 109 VAL A O 1
ATOM 931 N N . TYR A 1 110 ? 2.810 1.053 -8.894 1.00 87.25 110 TYR A N 1
ATOM 932 C CA . TYR A 1 110 ? 1.598 1.586 -8.266 1.00 87.25 110 TYR A CA 1
ATOM 933 C C . TYR A 1 110 ? 0.581 0.475 -7.985 1.00 87.25 110 TYR A C 1
ATOM 935 O O . TYR A 1 110 ? 0.086 0.360 -6.870 1.00 87.25 110 TYR A O 1
ATOM 943 N N . THR A 1 111 ? 0.316 -0.387 -8.963 1.00 88.12 111 THR A N 1
ATOM 944 C CA . THR A 1 111 ? -0.613 -1.511 -8.818 1.00 88.12 111 THR A CA 1
ATOM 945 C C . THR A 1 111 ? -0.122 -2.524 -7.784 1.00 88.12 111 THR A C 1
ATOM 947 O O . THR A 1 111 ? -0.938 -3.005 -7.003 1.00 88.12 111 THR A O 1
ATOM 950 N N . LEU A 1 112 ? 1.191 -2.778 -7.704 1.00 90.06 112 LEU A N 1
ATOM 951 C CA . LEU A 1 112 ? 1.798 -3.611 -6.663 1.00 90.06 112 LEU A CA 1
ATOM 952 C C . LEU A 1 112 ? 1.405 -3.115 -5.266 1.00 90.06 112 LEU A C 1
ATOM 954 O O . LEU A 1 112 ? 0.978 -3.925 -4.456 1.00 90.06 112 LEU A O 1
ATOM 958 N N . HIS A 1 113 ? 1.469 -1.807 -4.997 1.00 90.75 113 HIS A N 1
ATOM 959 C CA . HIS A 1 113 ? 1.052 -1.264 -3.696 1.00 90.75 113 HIS A CA 1
ATOM 960 C C . HIS A 1 113 ? -0.409 -1.608 -3.394 1.00 90.75 113 HIS A C 1
ATOM 962 O O . HIS A 1 113 ? -0.725 -2.121 -2.325 1.00 90.75 113 HIS A O 1
ATOM 968 N N . LEU A 1 114 ? -1.307 -1.392 -4.361 1.00 90.94 114 LEU A N 1
ATOM 969 C CA . LEU A 1 114 ? -2.731 -1.684 -4.174 1.00 90.94 114 LEU A CA 1
ATOM 970 C C . LEU A 1 114 ? -2.983 -3.177 -3.913 1.00 90.94 114 LEU A C 1
ATOM 972 O O . LEU A 1 114 ? -3.868 -3.519 -3.132 1.00 90.94 114 LEU A O 1
ATOM 976 N N . VAL A 1 115 ? -2.238 -4.057 -4.590 1.00 90.50 115 VAL A N 1
ATOM 977 C CA . VAL A 1 115 ? -2.342 -5.512 -4.419 1.00 90.50 115 VAL A CA 1
ATOM 978 C C . VAL A 1 115 ? -1.852 -5.921 -3.035 1.00 90.50 115 VAL A C 1
ATOM 980 O O . VAL A 1 115 ? -2.602 -6.579 -2.321 1.00 90.50 115 VAL A O 1
ATOM 983 N N . VAL A 1 116 ? -0.663 -5.481 -2.615 1.00 92.19 116 VAL A N 1
ATOM 984 C CA . VAL A 1 116 ? -0.115 -5.848 -1.299 1.00 92.19 116 VAL A CA 1
ATOM 985 C C . VAL A 1 116 ? -0.998 -5.298 -0.171 1.00 92.19 116 VAL A C 1
ATOM 987 O O . VAL A 1 116 ? -1.283 -6.022 0.778 1.00 92.19 116 VAL A O 1
ATOM 990 N N . TRP A 1 117 ? -1.547 -4.081 -0.301 1.00 94.12 117 TRP A N 1
ATOM 991 C CA . TRP A 1 117 ? -2.543 -3.569 0.652 1.00 94.12 117 TRP A CA 1
ATOM 992 C C . TRP A 1 117 ? -3.755 -4.494 0.784 1.00 94.12 117 TRP A C 1
ATOM 994 O O . TRP A 1 117 ? -4.206 -4.785 1.890 1.00 94.12 117 TRP A O 1
ATOM 1004 N N . LYS A 1 118 ? -4.291 -4.991 -0.336 1.00 91.94 118 LYS A N 1
ATOM 1005 C CA . LYS A 1 118 ? -5.409 -5.940 -0.296 1.00 91.94 118 LYS A CA 1
ATOM 1006 C C . LYS A 1 118 ? -5.024 -7.262 0.359 1.00 91.94 118 LYS A C 1
ATOM 1008 O O . LYS A 1 118 ? -5.798 -7.772 1.162 1.00 91.94 118 LYS A O 1
ATOM 1013 N N . GLU A 1 119 ? -3.863 -7.801 0.002 1.00 93.12 119 GLU A N 1
ATOM 1014 C CA . GLU A 1 119 ? -3.370 -9.090 0.498 1.00 93.12 119 GLU A CA 1
ATOM 1015 C C . GLU A 1 119 ? -3.071 -9.069 2.001 1.00 93.12 119 GLU A C 1
ATOM 1017 O O . GLU A 1 119 ? -3.277 -10.083 2.658 1.00 93.12 119 GLU A O 1
ATOM 1022 N N . VAL A 1 120 ? -2.617 -7.934 2.542 1.00 92.62 120 VAL A N 1
ATOM 1023 C CA . VAL A 1 120 ? -2.215 -7.827 3.953 1.00 92.62 120 VAL A CA 1
ATOM 1024 C C . VAL A 1 120 ? -3.308 -7.207 4.818 1.00 92.62 120 VAL A C 1
ATOM 1026 O O . VAL A 1 120 ? -3.636 -7.765 5.855 1.00 92.62 120 VAL A O 1
ATOM 1029 N N . VAL A 1 121 ? -3.887 -6.073 4.408 1.00 93.31 121 VAL A N 1
ATOM 1030 C CA . VAL A 1 121 ? -4.799 -5.286 5.258 1.00 93.31 121 VAL A CA 1
ATOM 1031 C C . VAL A 1 121 ? -6.259 -5.669 5.061 1.00 93.31 121 VAL A C 1
ATOM 1033 O O . VAL A 1 121 ? -6.993 -5.866 6.024 1.00 93.31 121 VAL A O 1
ATOM 1036 N N . VAL A 1 122 ? -6.715 -5.766 3.811 1.00 91.12 122 VAL A N 1
ATOM 1037 C CA . VAL A 1 122 ? -8.131 -6.072 3.537 1.00 91.12 122 VAL A CA 1
ATOM 1038 C C . VAL A 1 122 ? -8.439 -7.532 3.863 1.00 91.12 122 VAL A C 1
ATOM 1040 O O . VAL A 1 122 ? -9.513 -7.824 4.379 1.00 91.12 122 VAL A O 1
ATOM 1043 N N . ALA A 1 123 ? -7.500 -8.440 3.588 1.00 92.38 123 ALA A N 1
ATOM 1044 C CA . ALA A 1 123 ? -7.663 -9.863 3.863 1.00 92.38 123 ALA A CA 1
ATOM 1045 C C . ALA A 1 123 ? -7.685 -10.206 5.364 1.00 92.38 123 ALA A C 1
ATOM 1047 O O . ALA A 1 123 ? -8.293 -11.208 5.735 1.00 92.38 123 ALA A O 1
ATOM 1048 N N . SER A 1 124 ? -7.037 -9.403 6.216 1.00 89.62 124 SER A N 1
ATOM 1049 C CA . SER A 1 124 ? -7.020 -9.600 7.672 1.00 89.62 124 SER A CA 1
ATOM 1050 C C . SER A 1 124 ? -8.156 -8.873 8.402 1.00 89.62 124 SER A C 1
ATOM 1052 O O . SER A 1 124 ? -8.488 -9.230 9.533 1.00 89.62 124 SER A O 1
ATOM 1054 N N . ALA A 1 125 ? -8.759 -7.859 7.776 1.00 89.38 125 ALA A N 1
ATOM 1055 C CA . ALA A 1 125 ? -9.843 -7.084 8.361 1.00 89.38 125 ALA A CA 1
ATOM 1056 C C . ALA A 1 125 ? -11.159 -7.880 8.448 1.00 89.38 125 ALA A C 1
ATOM 1058 O O . ALA A 1 125 ? -11.422 -8.807 7.679 1.00 89.38 125 ALA A O 1
ATOM 1059 N N . SER A 1 126 ? -12.042 -7.474 9.366 1.00 90.25 126 SER A N 1
ATOM 1060 C CA . SER A 1 126 ? -13.410 -8.001 9.414 1.00 90.25 126 SER A CA 1
ATOM 1061 C C . SER A 1 126 ? -14.165 -7.688 8.118 1.00 90.25 126 SER A C 1
ATOM 1063 O O . SER A 1 126 ? -13.8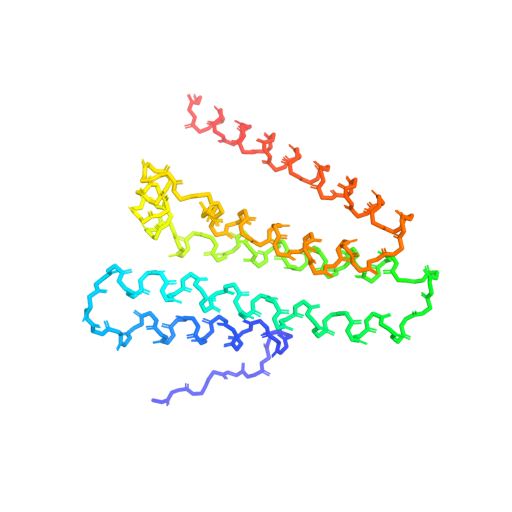80 -6.692 7.454 1.00 90.25 126 SER A O 1
ATOM 1065 N N . ALA A 1 127 ? -15.161 -8.508 7.766 1.00 91.12 127 ALA A N 1
ATOM 1066 C CA . ALA A 1 127 ? -15.893 -8.374 6.501 1.00 91.12 127 ALA A CA 1
ATOM 1067 C C . ALA A 1 127 ? -16.468 -6.961 6.273 1.00 91.12 127 ALA A C 1
ATOM 1069 O O . ALA A 1 127 ? -16.362 -6.424 5.170 1.00 91.12 127 ALA A O 1
ATOM 1070 N N . ASP A 1 128 ? -17.009 -6.335 7.322 1.00 89.56 128 ASP A N 1
ATOM 1071 C CA . ASP A 1 128 ? -17.587 -4.989 7.246 1.00 89.56 128 ASP A CA 1
ATOM 1072 C C . ASP A 1 128 ? -16.521 -3.911 6.988 1.00 89.56 128 ASP A C 1
ATOM 1074 O O . ASP A 1 128 ? -16.719 -3.003 6.176 1.00 89.56 128 ASP A O 1
ATOM 1078 N N . ILE A 1 129 ? -15.361 -4.021 7.647 1.00 89.44 129 ILE A N 1
ATOM 1079 C CA . ILE A 1 129 ? -14.235 -3.096 7.457 1.00 89.44 129 ILE A CA 1
ATOM 1080 C C . ILE A 1 129 ? -13.612 -3.312 6.077 1.00 89.44 129 ILE A C 1
ATOM 1082 O O . ILE A 1 129 ? -13.357 -2.340 5.364 1.00 89.44 129 ILE A O 1
ATOM 1086 N N . ALA A 1 130 ? -13.422 -4.566 5.670 1.00 91.25 130 ALA A N 1
ATOM 1087 C CA . ALA A 1 130 ? -12.895 -4.932 4.365 1.00 91.25 130 ALA A CA 1
ATOM 1088 C C . ALA A 1 130 ? -13.757 -4.354 3.230 1.00 91.25 130 ALA A C 1
ATOM 1090 O O . ALA A 1 130 ? -13.227 -3.695 2.334 1.00 91.25 130 ALA A O 1
ATOM 1091 N N . ASP A 1 131 ? -15.085 -4.505 3.294 1.00 92.25 131 ASP A N 1
ATOM 1092 C CA . ASP A 1 131 ? -16.003 -3.937 2.298 1.00 92.25 131 ASP A CA 1
ATOM 1093 C C . ASP A 1 131 ? -15.967 -2.396 2.290 1.00 92.25 131 ASP A C 1
ATOM 1095 O O . ASP A 1 131 ? -15.928 -1.761 1.227 1.00 92.25 131 ASP A O 1
ATOM 1099 N N . ALA A 1 132 ? -15.909 -1.764 3.466 1.00 90.69 132 ALA A N 1
ATOM 1100 C CA . ALA A 1 132 ? -15.802 -0.311 3.580 1.00 90.69 132 ALA A CA 1
ATOM 1101 C C . ALA A 1 132 ? -14.486 0.242 2.999 1.00 90.69 132 ALA A C 1
ATOM 1103 O O . ALA A 1 132 ? -14.503 1.298 2.348 1.00 90.69 132 ALA A O 1
ATOM 1104 N N . LEU A 1 133 ? -13.366 -0.458 3.207 1.00 90.38 133 LEU A N 1
ATOM 1105 C CA . LEU A 1 133 ? -12.058 -0.117 2.644 1.00 90.38 133 LEU A CA 1
ATOM 1106 C C . LEU A 1 133 ? -12.032 -0.340 1.134 1.00 90.38 133 LEU A C 1
ATOM 1108 O O . LEU A 1 133 ? -11.658 0.565 0.391 1.00 90.38 133 LEU A O 1
ATOM 1112 N N . GLU A 1 134 ? -12.529 -1.478 0.647 1.00 90.12 134 GLU A N 1
ATOM 1113 C CA . GLU A 1 134 ? -12.633 -1.742 -0.788 1.00 90.12 134 GLU A CA 1
ATOM 1114 C C . GLU A 1 134 ? -13.420 -0.650 -1.525 1.00 90.12 134 GLU A C 1
ATOM 1116 O O . GLU A 1 134 ? -13.038 -0.220 -2.620 1.00 90.12 134 GLU A O 1
ATOM 1121 N N . LYS A 1 135 ? -14.531 -0.193 -0.936 1.00 88.62 135 LYS A N 1
ATOM 1122 C CA . LYS A 1 135 ? -15.341 0.903 -1.482 1.00 88.62 135 LYS A CA 1
ATOM 1123 C C . LYS A 1 135 ? -14.576 2.226 -1.502 1.00 88.62 135 LYS A C 1
ATOM 1125 O O . LYS A 1 135 ? -14.714 2.971 -2.474 1.00 88.62 135 LYS A O 1
ATOM 1130 N N . ALA A 1 136 ? -13.778 2.515 -0.472 1.00 83.44 136 ALA A N 1
ATOM 1131 C CA . ALA A 1 136 ? -12.939 3.713 -0.415 1.00 83.44 136 ALA A CA 1
ATOM 1132 C C . ALA A 1 136 ? -11.886 3.705 -1.537 1.00 83.44 136 ALA A C 1
ATOM 1134 O O . ALA A 1 136 ? -11.887 4.598 -2.385 1.00 83.44 136 ALA A O 1
ATOM 1135 N N . MET A 1 137 ? -11.121 2.615 -1.645 1.00 85.38 137 MET A N 1
ATOM 1136 C CA . MET A 1 137 ? -10.088 2.436 -2.672 1.00 85.38 137 MET A CA 1
ATOM 1137 C C . MET A 1 137 ? -10.652 2.566 -4.101 1.00 85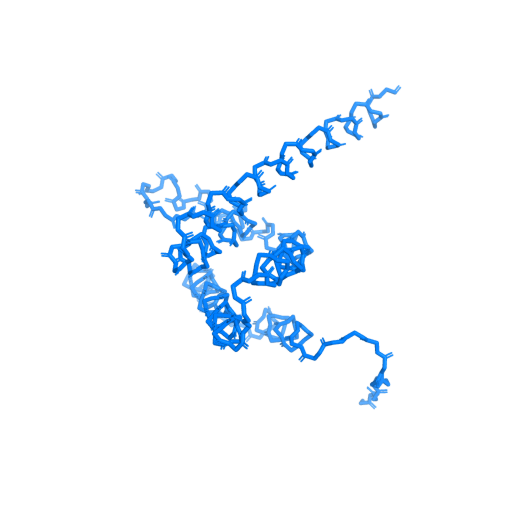.38 137 MET A C 1
ATOM 1139 O O . MET A 1 137 ? -10.052 3.188 -4.981 1.00 85.38 137 MET A O 1
ATOM 1143 N N . LYS A 1 138 ? -11.827 1.970 -4.367 1.00 81.94 138 LYS A N 1
ATOM 1144 C CA . LYS A 1 138 ? -12.478 2.024 -5.692 1.00 81.94 138 LYS A CA 1
ATOM 1145 C C . LYS A 1 138 ? -12.911 3.448 -6.062 1.00 81.94 138 LYS A C 1
ATOM 1147 O O . LYS A 1 138 ? -12.790 3.826 -7.229 1.00 81.94 138 LYS A O 1
ATOM 1152 N N . ARG A 1 139 ? -13.401 4.236 -5.096 1.00 73.69 139 ARG A N 1
ATOM 1153 C CA . ARG A 1 139 ? -13.824 5.630 -5.325 1.00 73.69 139 ARG A CA 1
ATOM 1154 C C . ARG A 1 139 ? -12.649 6.524 -5.709 1.00 73.69 139 ARG A C 1
ATOM 1156 O O . ARG A 1 139 ? -12.748 7.253 -6.692 1.00 73.69 139 ARG A O 1
ATOM 1163 N N . GLU A 1 140 ? -11.531 6.431 -5.001 1.00 69.69 140 GLU A N 1
ATOM 1164 C CA . GLU A 1 140 ? -10.346 7.253 -5.282 1.00 69.69 140 GLU A CA 1
ATOM 1165 C C . GLU A 1 140 ? -9.713 6.941 -6.634 1.00 69.69 140 GLU A C 1
ATOM 1167 O O . GLU A 1 140 ? -9.390 7.857 -7.395 1.00 69.69 140 GLU A O 1
ATOM 1172 N N . LYS A 1 141 ? -9.635 5.656 -7.002 1.00 69.94 141 LYS A N 1
ATOM 1173 C CA . LYS A 1 141 ? -9.150 5.245 -8.326 1.00 69.94 141 LYS A CA 1
ATOM 1174 C C . LYS A 1 141 ? -9.978 5.860 -9.459 1.00 69.94 141 LYS A C 1
ATOM 1176 O O . LYS A 1 141 ? -9.424 6.262 -10.483 1.00 69.94 141 LYS A O 1
ATOM 1181 N N . HIS A 1 142 ? -11.297 5.949 -9.282 1.00 62.44 142 HIS A N 1
ATOM 1182 C CA . HIS A 1 142 ? -12.186 6.592 -10.249 1.00 62.44 142 HIS A CA 1
ATOM 1183 C C . HIS A 1 142 ? -11.935 8.107 -10.334 1.00 62.44 142 HIS A C 1
ATOM 1185 O O . HIS A 1 142 ? -11.791 8.641 -11.432 1.00 62.44 142 HIS A O 1
ATOM 1191 N N . ILE A 1 143 ? -11.813 8.789 -9.190 1.00 60.78 143 ILE A N 1
ATOM 1192 C CA . ILE A 1 143 ? -11.558 10.239 -9.126 1.00 60.78 143 ILE A CA 1
ATOM 1193 C C . ILE A 1 143 ? -10.219 10.598 -9.786 1.00 60.78 143 ILE A C 1
ATOM 1195 O O . ILE A 1 143 ? -10.168 11.502 -10.621 1.00 60.78 143 ILE A O 1
ATOM 1199 N N . SER A 1 144 ? -9.151 9.855 -9.481 1.00 61.97 144 SER A N 1
ATOM 1200 C CA . SER A 1 144 ? -7.818 10.100 -10.045 1.00 61.97 144 SER A CA 1
ATOM 1201 C C . SER A 1 144 ? -7.794 9.937 -11.572 1.00 61.97 144 SER A C 1
ATOM 1203 O O . SER A 1 144 ? -7.204 10.754 -12.285 1.00 61.97 144 SER A O 1
ATOM 1205 N N . LYS A 1 145 ? -8.502 8.930 -12.105 1.00 65.31 145 LYS A N 1
ATOM 1206 C CA . LYS A 1 145 ? -8.615 8.711 -13.555 1.00 65.31 145 LYS A CA 1
ATOM 1207 C C . LYS A 1 145 ? -9.317 9.880 -14.257 1.00 65.31 145 LYS A C 1
ATOM 1209 O O . LYS A 1 145 ? -8.805 10.378 -15.259 1.00 65.31 145 LYS A O 1
ATOM 1214 N N . VAL A 1 146 ? -10.431 10.357 -13.698 1.00 62.16 146 VAL A N 1
ATOM 1215 C CA . VAL A 1 146 ? -11.183 11.505 -14.232 1.00 62.16 146 VAL A CA 1
ATOM 1216 C C . VAL A 1 146 ? -10.329 12.780 -14.224 1.00 62.16 146 VAL A C 1
ATOM 1218 O O . VAL A 1 146 ? -10.254 13.481 -15.233 1.00 62.16 146 VAL A O 1
ATOM 1221 N N . GLN A 1 147 ? -9.613 13.064 -13.130 1.00 61.31 147 GLN A N 1
ATOM 1222 C CA . GLN A 1 147 ? -8.715 14.226 -13.044 1.00 61.31 147 GLN A CA 1
ATOM 1223 C C . GLN A 1 147 ? -7.583 14.179 -14.086 1.00 61.31 147 GLN A C 1
ATOM 1225 O O . GLN A 1 147 ? -7.218 15.207 -14.669 1.00 61.31 147 GLN A O 1
ATOM 1230 N N . GLN A 1 148 ? -7.038 12.990 -14.359 1.00 60.59 148 GLN A N 1
ATOM 1231 C CA . GLN A 1 148 ? -5.993 12.805 -15.366 1.00 60.59 148 GLN A CA 1
ATOM 1232 C C . GLN A 1 148 ? -6.506 13.029 -16.799 1.00 60.59 148 GLN A C 1
ATOM 1234 O O . GLN A 1 148 ? -5.776 13.573 -17.632 1.00 60.59 148 GLN A O 1
ATOM 1239 N N . GLU A 1 149 ? -7.740 12.619 -17.098 1.00 64.06 149 GLU A N 1
ATOM 1240 C CA . GLU A 1 149 ? -8.392 12.847 -18.395 1.00 64.06 149 GLU A CA 1
ATOM 1241 C C . GLU A 1 149 ? -8.665 14.342 -18.626 1.00 64.06 149 GLU A C 1
ATOM 1243 O O . GLU A 1 149 ? -8.305 14.873 -19.679 1.00 64.06 149 GLU A O 1
ATOM 1248 N N . ILE A 1 150 ? -9.171 15.051 -17.611 1.00 65.19 150 ILE A N 1
ATOM 1249 C CA . ILE A 1 150 ? -9.385 16.509 -17.659 1.00 65.19 150 ILE A CA 1
ATOM 1250 C C . ILE A 1 150 ? -8.064 17.249 -17.919 1.00 65.19 150 ILE A C 1
ATOM 1252 O O . ILE A 1 150 ? -7.975 18.081 -18.822 1.00 65.19 150 ILE A O 1
ATOM 1256 N N . SER A 1 151 ? -7.009 16.901 -17.176 1.00 61.94 151 SER A N 1
ATOM 1257 C CA . SER A 1 151 ? -5.687 17.535 -17.303 1.00 61.94 151 SER A CA 1
ATOM 1258 C C . SER A 1 151 ? -5.040 17.296 -18.673 1.00 61.94 151 SER A C 1
ATOM 1260 O O . SER A 1 151 ? -4.291 18.143 -19.158 1.00 61.94 151 SER A O 1
ATOM 1262 N N . ARG A 1 152 ? -5.312 16.149 -19.314 1.00 64.94 152 ARG A N 1
ATOM 1263 C CA . ARG A 1 152 ? -4.879 15.889 -20.696 1.00 64.94 152 ARG A CA 1
ATOM 1264 C C . ARG A 1 152 ? -5.628 16.773 -21.685 1.00 64.94 152 ARG A C 1
ATOM 1266 O O . ARG A 1 152 ? -4.971 17.418 -22.490 1.00 64.94 152 ARG A O 1
ATOM 1273 N N . ASN A 1 153 ? -6.955 16.844 -21.608 1.00 58.34 153 ASN A N 1
ATOM 1274 C CA . ASN A 1 153 ? -7.759 17.604 -22.572 1.00 58.34 153 ASN A CA 1
ATOM 1275 C C . ASN A 1 153 ? -7.443 19.108 -22.566 1.00 58.34 153 ASN A C 1
ATOM 1277 O O . ASN A 1 153 ? -7.411 19.722 -23.628 1.00 58.34 153 ASN A O 1
ATOM 1281 N N . ILE A 1 154 ? -7.129 19.678 -21.398 1.00 66.06 154 ILE A N 1
ATOM 1282 C CA . ILE A 1 154 ? -6.710 21.086 -21.271 1.00 66.06 154 ILE A CA 1
ATOM 1283 C C . ILE A 1 154 ? -5.327 21.328 -21.896 1.00 66.06 154 ILE A C 1
ATOM 1285 O O . ILE A 1 154 ? -5.073 22.396 -22.431 1.00 66.06 154 ILE A O 1
ATOM 1289 N N . LYS A 1 155 ? -4.418 20.347 -21.852 1.00 59.66 155 LYS A N 1
ATOM 1290 C CA . LYS A 1 155 ? -3.048 20.492 -22.377 1.00 59.66 155 LYS A CA 1
ATOM 1291 C C . LYS A 1 155 ? -2.955 20.347 -23.905 1.00 59.66 155 LYS A C 1
ATOM 1293 O O . LYS A 1 155 ? -1.896 20.606 -24.470 1.00 59.66 155 LYS A O 1
ATOM 1298 N N . TYR A 1 156 ? -4.032 19.898 -24.550 1.00 52.97 156 TYR A N 1
ATOM 1299 C CA . TYR A 1 156 ? -4.129 19.702 -26.000 1.00 52.97 156 TYR A CA 1
ATOM 1300 C C . TYR A 1 156 ? -5.261 20.527 -26.649 1.00 52.97 156 TYR A C 1
ATOM 1302 O O . TYR A 1 156 ? -5.579 20.277 -27.811 1.00 52.97 156 TYR A O 1
ATOM 1310 N N . SER A 1 157 ? -5.856 21.479 -25.914 1.00 45.91 157 SER A N 1
ATOM 1311 C CA . SER A 1 157 ? -6.722 22.550 -26.448 1.00 45.91 157 SER A CA 1
ATOM 1312 C C . SER A 1 157 ? -5.941 23.856 -26.520 1.00 45.91 157 SER A C 1
ATOM 1314 O O . SER A 1 157 ? -6.220 24.642 -27.447 1.00 45.91 157 SER A O 1
#

Sequence (157 aa):
MEEFPLNYLDTTWQTIEAGIKHYLQHAPGTVHLLRKELYGRLKQVLEIHLQEIQDEAGQHPNETLLAFYRKEWDQYENAARSINPLFRYLNRTWVKRENKEGRKHVDDVYTLHLVVWKEVVVASASADIADALEKAMKREKHISKVQQEISRNIKYS

Secondary structure (DSSP, 8-state):
--PPPS-SS-TTHHHHHHHHHHHHHSPPSPHHHHHHHHHHHHHHHHHHHHHHHHHHHTTS-HHHHHHHHHHHHHHHHHHHHHHTTTTHHHIIIIIHHHHHTT-TT---HHHHHHHHHIIIIITTS-HHHHHHHHHHHHHHHHHHHHHHHHHHHHHT-

Radius of gyration: 17.86 Å; chains: 1; bounding box: 47×38×46 Å